Protein AF-A0A959D6H4-F1 (afdb_monomer_lite)

Radius of gyration: 16.01 Å; chains: 1; bounding box: 44×29×36 Å

Sequence (162 aa):
MENAISTNDIMFSTFLENQRVYNLAEAYWRRFFQRLFGQQDVPFQGFYNKHFGNGQKIYDANPIFDAYFPLQHKLVRIIQYFPEPNDLFLTGWVDYFPSDELDDDQKPQPTNLSRKDDPIPELVISLAMTKKALLQVKELLEQWILEDIGREEMEQALKALN

pLDDT: mean 89.73, std 11.65, range [44.09, 98.38]

Secondary structure (DSSP, 8-state):
------GGG-TTTTTTT-HHHHHHHHHHHHHHHHHHHHTTT---B--S--B-TTSPBP-S-TTSEEEEETTTTEEEEEEE-PPPTT--SEEEEEEEES-TTS-GGGPPPPSSGGGTTS-EEEEEEEE---HHHHHHHHHHHIIIIIS---HHHHHHHHHTT-

Structure (mmCIF, N/CA/C/O backbone):
data_AF-A0A959D6H4-F1
#
_entry.id   AF-A0A959D6H4-F1
#
loop_
_atom_site.group_PDB
_atom_site.id
_atom_site.type_symbol
_atom_site.label_atom_id
_atom_site.label_alt_id
_atom_site.label_comp_id
_atom_site.label_asym_id
_atom_site.label_entity_id
_atom_site.label_seq_id
_atom_site.pdbx_PDB_ins_code
_atom_site.Cartn_x
_atom_site.Cartn_y
_atom_site.Cartn_z
_atom_site.occupancy
_atom_site.B_iso_or_equiv
_atom_site.auth_seq_id
_atom_site.auth_comp_id
_atom_site.auth_asym_id
_atom_site.auth_atom_id
_atom_site.pdbx_PDB_model_num
ATOM 1 N N . MET A 1 1 ? 22.769 16.907 -2.647 1.00 44.09 1 MET A N 1
ATOM 2 C CA . MET A 1 1 ? 22.688 16.232 -3.963 1.00 44.09 1 MET A CA 1
ATOM 3 C C . MET A 1 1 ? 22.935 14.740 -3.757 1.00 44.09 1 MET A C 1
ATOM 5 O O . MET A 1 1 ? 23.996 14.251 -4.110 1.00 44.09 1 MET A O 1
ATOM 9 N N . GLU A 1 2 ? 22.002 14.023 -3.125 1.00 47.31 2 GLU A N 1
ATOM 10 C CA . GLU A 1 2 ? 22.211 12.618 -2.713 1.00 47.31 2 GLU A CA 1
ATOM 11 C C . GLU A 1 2 ? 20.961 11.753 -2.981 1.00 47.31 2 GLU A C 1
ATOM 13 O O . GLU A 1 2 ? 20.651 10.821 -2.250 1.00 47.31 2 GLU A O 1
ATOM 18 N N . ASN A 1 3 ? 20.209 12.102 -4.032 1.00 47.72 3 ASN A N 1
ATOM 19 C CA . ASN A 1 3 ? 18.948 11.447 -4.405 1.00 47.72 3 ASN A CA 1
ATOM 20 C C . ASN A 1 3 ? 18.918 10.984 -5.874 1.00 47.72 3 ASN A C 1
ATOM 22 O O . ASN A 1 3 ? 17.854 10.676 -6.394 1.00 47.72 3 ASN A O 1
ATOM 26 N N . ALA A 1 4 ? 20.059 10.931 -6.570 1.00 54.44 4 ALA A N 1
ATOM 27 C CA . ALA A 1 4 ? 20.074 10.407 -7.934 1.00 54.44 4 ALA A CA 1
ATOM 28 C C . ALA A 1 4 ? 19.899 8.881 -7.909 1.00 54.44 4 ALA A C 1
ATOM 30 O O . ALA A 1 4 ? 20.682 8.163 -7.284 1.00 54.44 4 ALA A O 1
ATOM 31 N N . ILE A 1 5 ? 18.865 8.393 -8.591 1.00 57.97 5 ILE A N 1
ATOM 32 C CA . ILE A 1 5 ? 18.571 6.967 -8.712 1.00 57.97 5 ILE A CA 1
ATOM 33 C C . ILE A 1 5 ? 19.620 6.308 -9.605 1.00 57.97 5 ILE A C 1
ATOM 35 O O . ILE A 1 5 ? 19.670 6.546 -10.810 1.00 57.97 5 ILE A O 1
ATOM 39 N N . SER A 1 6 ? 20.440 5.436 -9.021 1.00 65.62 6 SER A N 1
ATOM 40 C CA . SER A 1 6 ? 21.151 4.426 -9.798 1.00 65.62 6 SER A CA 1
ATOM 41 C C . SER A 1 6 ? 20.133 3.362 -10.203 1.00 65.62 6 SER A C 1
ATOM 43 O O . SER A 1 6 ? 19.584 2.661 -9.352 1.00 65.62 6 SER A O 1
ATOM 45 N 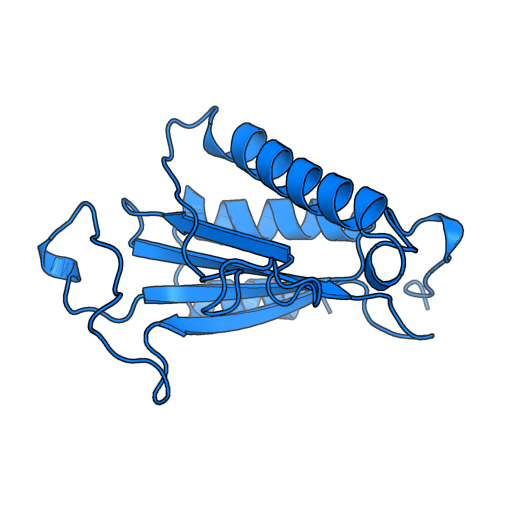N . THR A 1 7 ? 19.865 3.225 -11.501 1.00 65.12 7 THR A N 1
ATOM 46 C CA . THR A 1 7 ? 18.919 2.227 -12.031 1.00 65.12 7 THR A CA 1
ATOM 47 C C . THR A 1 7 ? 19.284 0.791 -11.642 1.00 65.12 7 THR A C 1
ATOM 49 O O . THR A 1 7 ? 18.405 -0.066 -11.584 1.00 65.12 7 THR A O 1
ATOM 52 N N . ASN A 1 8 ? 20.549 0.534 -11.290 1.00 68.88 8 ASN A N 1
ATOM 53 C CA . ASN A 1 8 ? 21.022 -0.764 -10.804 1.00 68.88 8 ASN A CA 1
ATOM 54 C C . ASN A 1 8 ? 20.492 -1.141 -9.408 1.00 68.88 8 ASN A C 1
ATOM 56 O O . ASN A 1 8 ? 20.515 -2.319 -9.058 1.00 68.88 8 ASN A O 1
ATOM 60 N N . ASP A 1 9 ? 20.004 -0.177 -8.621 1.00 80.69 9 ASP A N 1
ATOM 61 C CA . ASP A 1 9 ? 19.466 -0.425 -7.276 1.00 80.69 9 ASP A CA 1
ATOM 62 C C . ASP A 1 9 ? 17.943 -0.650 -7.267 1.00 80.69 9 ASP A C 1
ATOM 64 O O . ASP A 1 9 ? 17.366 -0.986 -6.224 1.00 80.69 9 ASP A O 1
ATOM 68 N N . ILE A 1 10 ? 17.289 -0.486 -8.424 1.00 87.19 10 ILE A N 1
ATOM 69 C CA . ILE A 1 10 ? 15.848 -0.687 -8.590 1.00 87.19 10 ILE A CA 1
ATOM 70 C C . ILE A 1 10 ? 15.556 -2.184 -8.684 1.00 87.19 10 ILE A C 1
ATOM 72 O O . ILE A 1 10 ? 15.937 -2.877 -9.630 1.00 87.19 10 ILE A O 1
ATOM 76 N N . MET A 1 11 ? 14.820 -2.688 -7.703 1.00 91.88 11 MET A N 1
ATOM 77 C CA . MET A 1 11 ? 14.307 -4.048 -7.710 1.00 91.88 11 MET A CA 1
ATOM 78 C C . MET A 1 11 ? 13.113 -4.153 -8.658 1.00 91.88 11 MET A C 1
ATOM 80 O O . MET A 1 11 ? 12.252 -3.279 -8.696 1.00 91.88 11 MET A O 1
ATOM 84 N N . PHE A 1 12 ? 13.047 -5.263 -9.397 1.00 92.56 12 PHE A N 1
ATOM 85 C CA . PHE A 1 12 ? 11.962 -5.558 -10.341 1.00 92.56 12 PHE A CA 1
ATOM 86 C C . PHE A 1 12 ? 11.794 -4.511 -11.454 1.00 92.56 12 PHE A C 1
ATOM 88 O O . PHE A 1 12 ? 10.676 -4.271 -11.880 1.00 92.56 12 PHE A O 1
ATOM 95 N N . SER A 1 13 ? 12.879 -3.918 -11.959 1.00 90.19 13 SER A N 1
ATOM 96 C CA . SER A 1 13 ? 12.856 -2.797 -12.918 1.00 90.19 13 SER A CA 1
ATOM 97 C C . SER A 1 13 ? 11.990 -2.988 -14.176 1.00 90.19 13 SER A C 1
ATOM 99 O O . SER A 1 13 ? 11.520 -2.004 -14.727 1.00 90.19 13 SER A O 1
ATOM 101 N N . THR A 1 14 ? 11.718 -4.224 -14.605 1.00 91.00 14 TH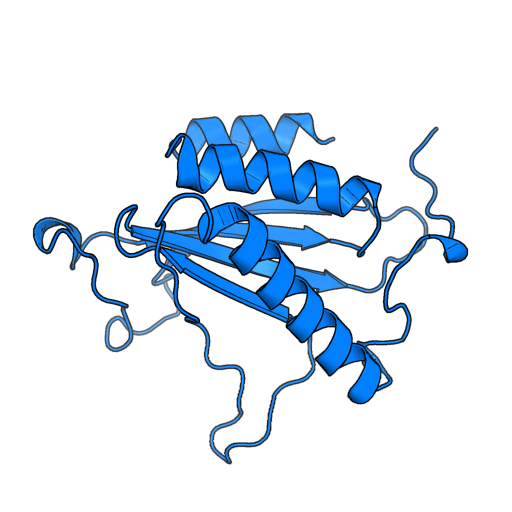R A N 1
ATOM 102 C CA . THR A 1 14 ? 10.900 -4.542 -15.795 1.00 91.00 14 THR A CA 1
ATOM 103 C C . THR A 1 14 ? 9.486 -5.035 -15.462 1.00 91.00 14 THR A C 1
ATOM 105 O O . THR A 1 14 ? 8.839 -5.698 -16.273 1.00 91.00 14 THR A O 1
ATOM 108 N N . PHE A 1 15 ? 8.982 -4.764 -14.254 1.00 93.88 15 PHE A N 1
ATOM 109 C CA . PHE A 1 15 ? 7.694 -5.288 -13.785 1.00 93.88 15 PHE A CA 1
ATOM 110 C C . PHE A 1 15 ? 6.489 -4.879 -14.647 1.00 93.88 15 PHE A C 1
ATOM 112 O O . PHE A 1 15 ? 5.579 -5.689 -14.794 1.00 93.88 15 PHE A O 1
ATOM 119 N N . LEU A 1 16 ? 6.488 -3.687 -15.255 1.00 93.31 16 LEU A N 1
ATOM 120 C CA . LEU A 1 16 ? 5.403 -3.240 -16.147 1.00 93.31 16 LEU A CA 1
ATOM 121 C C . LEU A 1 16 ? 5.443 -3.913 -17.528 1.00 93.31 16 LEU A C 1
ATOM 123 O O . LEU A 1 16 ? 4.421 -4.049 -18.192 1.00 93.31 16 LEU A O 1
ATOM 127 N N . GLU A 1 17 ? 6.615 -4.379 -17.952 1.00 93.62 17 GLU A N 1
ATOM 128 C CA . GLU A 1 17 ? 6.828 -5.000 -19.265 1.00 93.62 17 GLU A CA 1
ATOM 129 C C . GLU A 1 17 ? 6.724 -6.530 -19.198 1.00 93.62 17 GLU A C 1
ATOM 131 O O . GLU A 1 17 ? 6.448 -7.203 -20.192 1.00 93.62 17 GLU A O 1
ATOM 136 N N . ASN A 1 18 ? 6.959 -7.106 -18.015 1.00 95.19 18 ASN A N 1
ATOM 137 C CA . ASN A 1 18 ? 7.050 -8.542 -17.813 1.00 95.19 18 ASN A CA 1
ATOM 138 C C . ASN A 1 18 ? 6.167 -9.003 -16.649 1.00 95.19 18 ASN A C 1
ATOM 140 O O . ASN A 1 18 ? 6.527 -8.891 -15.476 1.00 95.19 18 ASN A O 1
ATOM 144 N N . GLN A 1 19 ? 5.053 -9.661 -16.983 1.00 95.25 19 GLN A N 1
ATOM 145 C CA . GLN A 1 19 ? 4.094 -10.194 -16.007 1.00 95.25 19 GLN A CA 1
ATOM 146 C C . GLN A 1 19 ? 4.723 -11.142 -14.974 1.00 95.25 19 GLN A C 1
ATOM 148 O O . GLN A 1 19 ? 4.250 -11.222 -13.840 1.00 95.25 19 GLN A O 1
ATOM 153 N N . ARG A 1 20 ? 5.798 -11.870 -15.320 1.00 96.38 20 ARG A N 1
ATOM 154 C CA . ARG A 1 20 ? 6.504 -12.715 -14.341 1.00 96.38 20 ARG A CA 1
ATOM 155 C C . ARG A 1 20 ? 7.189 -11.860 -13.280 1.00 96.38 20 ARG A C 1
ATOM 157 O O . ARG A 1 20 ? 7.108 -12.192 -12.103 1.00 96.38 20 ARG A O 1
ATOM 164 N N . VAL A 1 21 ? 7.823 -10.763 -13.688 1.00 96.44 21 VAL A N 1
ATOM 165 C CA . VAL A 1 21 ? 8.482 -9.811 -12.784 1.00 96.44 21 VAL A CA 1
ATOM 166 C C . VAL A 1 21 ? 7.441 -9.070 -11.942 1.00 96.44 21 VAL A C 1
ATOM 168 O O . VAL A 1 21 ? 7.622 -8.968 -10.731 1.00 96.44 21 VAL A O 1
ATOM 171 N N . TYR A 1 22 ? 6.303 -8.688 -12.529 1.00 97.25 22 TYR A N 1
ATOM 172 C CA . TYR A 1 22 ? 5.156 -8.144 -11.792 1.00 97.25 22 TYR A CA 1
ATOM 173 C C . TYR A 1 22 ? 4.681 -9.077 -10.673 1.00 97.25 22 TYR A C 1
ATOM 175 O O . TYR A 1 22 ? 4.574 -8.687 -9.513 1.00 97.25 22 TYR A O 1
ATOM 183 N N . ASN A 1 23 ? 4.440 -10.349 -11.000 1.00 96.75 23 ASN A N 1
ATOM 184 C CA . ASN A 1 23 ? 3.991 -11.336 -10.020 1.00 96.75 23 ASN A CA 1
ATOM 185 C C . ASN A 1 23 ? 5.042 -11.576 -8.919 1.00 96.75 23 ASN A C 1
ATOM 187 O O . ASN A 1 23 ? 4.682 -11.860 -7.775 1.00 96.75 23 ASN A O 1
ATOM 191 N N . LEU A 1 24 ? 6.338 -11.457 -9.235 1.00 97.50 24 LEU A N 1
ATOM 192 C CA . LEU A 1 24 ? 7.406 -11.514 -8.234 1.00 97.50 24 LEU A CA 1
ATOM 193 C C . LEU A 1 24 ? 7.393 -10.294 -7.303 1.00 97.50 24 LEU A C 1
ATOM 195 O O . LEU A 1 24 ? 7.584 -10.484 -6.100 1.00 97.50 24 LEU A O 1
ATOM 199 N N . ALA A 1 25 ? 7.133 -9.094 -7.831 1.00 97.25 25 ALA A N 1
ATOM 200 C CA . ALA A 1 25 ? 6.988 -7.870 -7.043 1.00 97.25 25 ALA A CA 1
ATOM 201 C C . ALA A 1 25 ? 5.785 -7.962 -6.087 1.00 97.25 25 ALA A C 1
ATOM 203 O O . ALA A 1 25 ? 5.939 -7.776 -4.881 1.00 97.25 25 ALA A O 1
ATOM 204 N N . GLU A 1 26 ? 4.611 -8.384 -6.566 1.00 97.44 26 GLU A N 1
ATOM 205 C CA . GLU A 1 26 ? 3.453 -8.617 -5.688 1.00 97.44 26 GLU A CA 1
ATOM 206 C C . GLU A 1 26 ? 3.733 -9.674 -4.609 1.00 97.44 26 GLU A C 1
ATOM 208 O O . GLU A 1 26 ? 3.390 -9.508 -3.436 1.00 97.44 26 GLU A O 1
ATOM 213 N N . ALA A 1 27 ? 4.370 -10.786 -4.991 1.00 97.88 27 ALA A N 1
ATOM 214 C CA . ALA A 1 27 ? 4.722 -11.836 -4.045 1.00 97.88 27 ALA A CA 1
ATOM 215 C C . ALA A 1 27 ? 5.746 -11.349 -3.012 1.00 97.88 27 ALA A C 1
ATOM 217 O O . ALA A 1 27 ? 5.744 -11.831 -1.877 1.00 97.88 27 ALA A O 1
ATOM 218 N N . TYR A 1 28 ? 6.628 -10.418 -3.389 1.00 98.38 28 TYR A N 1
ATOM 219 C CA . TYR A 1 28 ? 7.521 -9.751 -2.453 1.00 98.38 28 TYR A CA 1
ATOM 220 C C . TYR A 1 28 ? 6.721 -8.955 -1.430 1.00 98.38 28 TYR A C 1
ATOM 222 O O . TYR A 1 28 ? 6.895 -9.204 -0.240 1.00 98.38 28 TYR A O 1
ATOM 230 N N . TRP A 1 29 ? 5.826 -8.070 -1.874 1.00 98.19 29 TRP A N 1
ATOM 231 C CA . TRP A 1 29 ? 5.014 -7.239 -0.985 1.00 98.19 29 TRP A CA 1
ATOM 232 C C . TRP A 1 29 ? 4.186 -8.068 -0.011 1.00 98.19 29 TRP A C 1
ATOM 234 O O . TRP A 1 29 ? 4.242 -7.840 1.196 1.00 98.19 29 TRP A O 1
ATOM 244 N N . ARG A 1 30 ? 3.540 -9.133 -0.495 1.00 97.69 30 ARG A N 1
ATOM 245 C CA . ARG A 1 30 ? 2.822 -10.066 0.380 1.00 97.69 30 ARG A CA 1
ATOM 246 C C . ARG A 1 30 ? 3.727 -10.657 1.462 1.00 97.69 30 ARG A C 1
ATOM 248 O O . ARG A 1 30 ? 3.349 -10.671 2.627 1.00 97.69 30 ARG A O 1
ATOM 255 N N . ARG A 1 31 ? 4.929 -11.124 1.104 1.00 97.69 31 ARG A N 1
ATOM 256 C CA . ARG A 1 31 ? 5.891 -11.660 2.085 1.00 97.69 31 ARG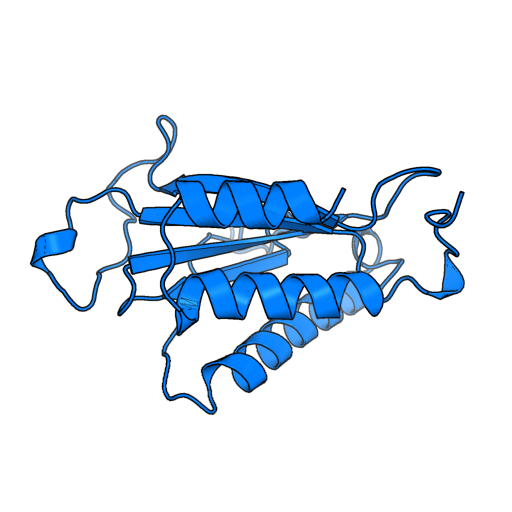 A CA 1
ATOM 257 C C . ARG A 1 31 ? 6.415 -10.584 3.033 1.00 97.69 31 ARG A C 1
ATOM 259 O O . ARG A 1 31 ? 6.681 -10.889 4.188 1.00 97.69 31 ARG A O 1
ATOM 266 N N . PHE A 1 32 ? 6.600 -9.362 2.547 1.00 97.75 32 PHE A N 1
ATOM 267 C CA . PHE A 1 32 ? 7.040 -8.227 3.350 1.00 97.75 32 PHE A CA 1
ATOM 268 C C . PHE A 1 32 ? 6.019 -7.925 4.455 1.00 97.75 32 PHE A C 1
ATOM 270 O O . PHE A 1 32 ? 6.380 -7.969 5.629 1.00 97.75 32 PHE A O 1
ATOM 277 N N . PHE A 1 33 ? 4.739 -7.771 4.101 1.00 97.88 33 PHE A N 1
ATOM 278 C CA . PHE A 1 33 ? 3.653 -7.565 5.066 1.00 97.88 33 PHE A CA 1
ATOM 279 C C . PHE A 1 33 ? 3.469 -8.765 6.001 1.00 97.88 33 PHE A C 1
ATOM 281 O O . PHE A 1 33 ? 3.351 -8.590 7.209 1.00 97.88 33 PHE A O 1
ATOM 288 N N . GLN A 1 34 ? 3.522 -9.996 5.479 1.00 96.50 34 GLN A N 1
ATOM 289 C CA . GLN A 1 34 ? 3.438 -11.206 6.308 1.00 96.50 34 GLN A CA 1
ATOM 290 C C . GLN A 1 34 ? 4.543 -11.278 7.365 1.00 96.50 34 GLN A C 1
ATOM 292 O O . GLN A 1 34 ? 4.281 -11.700 8.484 1.00 96.50 34 GLN A O 1
ATOM 297 N N . ARG A 1 35 ? 5.776 -10.875 7.036 1.00 95.62 35 ARG A N 1
ATOM 298 C CA . ARG A 1 35 ? 6.867 -10.836 8.020 1.00 95.62 35 ARG A CA 1
ATOM 299 C C . ARG A 1 35 ? 6.667 -9.729 9.046 1.00 95.62 35 ARG A C 1
ATOM 301 O O . ARG A 1 35 ? 6.928 -9.969 10.216 1.00 95.62 35 ARG A O 1
ATOM 308 N N . LEU A 1 36 ? 6.234 -8.550 8.600 1.00 96.12 36 LEU A N 1
ATOM 309 C CA . LEU A 1 36 ? 6.090 -7.380 9.463 1.00 96.12 36 LEU A CA 1
ATOM 310 C C . LEU A 1 36 ? 4.950 -7.550 10.478 1.00 96.12 36 LEU A C 1
ATOM 312 O O . LEU A 1 36 ? 5.136 -7.297 11.664 1.00 96.12 36 LEU A O 1
ATOM 316 N N . PHE A 1 37 ? 3.797 -8.032 10.014 1.00 96.31 37 PHE A N 1
ATOM 317 C CA . PHE A 1 37 ? 2.564 -8.092 10.802 1.00 96.31 37 PHE A CA 1
ATOM 318 C C . PHE A 1 37 ? 2.229 -9.491 11.318 1.00 96.31 37 PHE A C 1
ATOM 320 O O . PHE A 1 37 ? 1.636 -9.628 12.385 1.00 96.31 37 PHE A O 1
ATOM 327 N N . GLY A 1 38 ? 2.653 -10.544 10.613 1.00 89.06 38 GLY A N 1
ATOM 328 C CA . GLY A 1 38 ? 2.369 -11.924 11.013 1.00 89.06 38 GLY A CA 1
ATOM 329 C C . GLY A 1 38 ? 3.087 -12.356 12.292 1.00 89.06 38 GLY A C 1
ATOM 330 O O . GLY A 1 38 ? 2.612 -13.255 12.968 1.00 89.06 38 GLY A O 1
ATOM 331 N N . GLN A 1 39 ? 4.203 -11.715 12.654 1.00 86.75 39 GLN A N 1
ATOM 332 C CA . GLN A 1 39 ? 4.874 -11.951 13.942 1.00 86.75 39 GLN A CA 1
ATOM 333 C C . GLN A 1 39 ? 4.185 -11.253 15.121 1.00 86.75 39 GLN A C 1
ATOM 335 O O . GLN A 1 39 ? 4.485 -11.567 16.267 1.00 86.75 39 GLN A O 1
ATOM 340 N N . GLN A 1 40 ? 3.299 -10.297 14.839 1.00 88.00 40 GLN A N 1
ATOM 341 C CA . GLN A 1 40 ? 2.624 -9.465 15.834 1.00 88.00 40 GLN A CA 1
ATOM 342 C C . GLN A 1 40 ? 1.130 -9.794 15.942 1.00 88.00 40 GLN A C 1
ATOM 344 O O . GLN A 1 40 ? 0.380 -9.029 16.538 1.00 88.00 40 GLN A O 1
ATOM 349 N N . ASP A 1 41 ? 0.694 -10.906 15.335 1.00 90.81 41 ASP A N 1
ATOM 350 C CA . ASP A 1 41 ? -0.707 -11.337 15.271 1.00 90.81 41 ASP A CA 1
ATOM 351 C C . ASP A 1 41 ? -1.670 -10.235 14.785 1.00 90.81 41 ASP A C 1
ATOM 353 O O . ASP A 1 41 ? -2.829 -10.174 15.193 1.00 90.81 41 ASP A O 1
ATOM 357 N N . VAL A 1 42 ? -1.201 -9.365 13.882 1.00 93.88 42 VAL A N 1
ATOM 358 C CA . VAL A 1 42 ? -2.019 -8.310 13.271 1.00 93.88 42 VAL A CA 1
ATOM 359 C C . VAL A 1 42 ? -2.591 -8.829 11.943 1.00 93.88 42 VAL A C 1
ATOM 361 O O . VAL A 1 42 ? -1.860 -8.896 10.947 1.00 93.88 42 VAL A O 1
ATOM 364 N N . PRO A 1 43 ? -3.879 -9.229 11.887 1.00 94.88 43 PRO A N 1
ATOM 365 C CA . PRO A 1 43 ? -4.485 -9.738 10.667 1.00 94.88 43 PRO A CA 1
ATOM 366 C C . PRO A 1 43 ? -4.700 -8.608 9.657 1.00 94.88 43 PRO A C 1
ATOM 368 O O . PRO A 1 43 ? -5.110 -7.502 10.008 1.00 94.88 43 PRO A O 1
ATOM 371 N N . PHE A 1 44 ? -4.489 -8.923 8.384 1.00 96.88 44 PHE A N 1
ATOM 372 C CA . PHE A 1 44 ? -4.807 -8.041 7.269 1.00 96.88 44 PHE A CA 1
ATOM 373 C C . PHE A 1 44 ? -5.350 -8.848 6.091 1.00 96.88 44 PHE A C 1
ATOM 375 O O . PHE A 1 44 ? -5.082 -10.046 5.961 1.00 96.88 44 PHE A O 1
ATOM 382 N N . GLN A 1 45 ? -6.102 -8.187 5.218 1.00 94.88 45 GLN A N 1
ATOM 383 C CA . GLN A 1 45 ? -6.668 -8.789 4.013 1.00 94.88 45 GLN A CA 1
ATOM 384 C C . GLN A 1 45 ? -6.540 -7.848 2.817 1.00 94.88 45 GLN A C 1
ATOM 386 O O . GLN A 1 45 ? -6.448 -6.635 2.991 1.00 94.88 45 GLN A O 1
ATOM 391 N N . GLY A 1 46 ? -6.535 -8.414 1.609 1.00 93.62 46 GLY A N 1
ATOM 392 C CA . GLY A 1 46 ? -6.579 -7.609 0.389 1.00 93.62 46 GLY A CA 1
ATOM 393 C C . GLY A 1 46 ? -7.917 -6.883 0.261 1.00 93.62 46 GLY A C 1
ATOM 394 O O . GLY A 1 46 ? -8.935 -7.387 0.746 1.00 93.62 46 GLY A O 1
ATOM 395 N N . PHE A 1 47 ? -7.901 -5.715 -0.374 1.00 91.38 47 PHE A N 1
ATOM 396 C CA . PHE A 1 47 ? -9.059 -4.832 -0.446 1.00 91.38 47 PHE A CA 1
ATOM 397 C C . PHE A 1 47 ? -9.462 -4.450 -1.874 1.00 91.38 47 PHE A C 1
ATOM 399 O O . PHE A 1 47 ? -10.604 -4.701 -2.255 1.00 91.38 47 PHE A O 1
ATOM 406 N N . TYR A 1 48 ? -8.559 -3.895 -2.689 1.00 89.94 48 TYR A N 1
ATOM 407 C CA . TYR A 1 48 ? -8.935 -3.429 -4.020 1.00 89.94 48 TYR A CA 1
ATOM 408 C C . TYR A 1 48 ? -9.113 -4.587 -5.001 1.00 89.94 48 TYR A C 1
ATOM 410 O O . TYR A 1 48 ? -8.377 -5.583 -5.001 1.00 89.94 48 TYR A O 1
ATOM 418 N N . ASN A 1 49 ? -10.076 -4.434 -5.911 1.00 87.62 49 ASN A N 1
ATOM 419 C CA . ASN A 1 49 ? -10.221 -5.363 -7.018 1.00 87.62 49 ASN A CA 1
ATOM 420 C C . ASN A 1 49 ? -9.098 -5.147 -8.043 1.00 87.62 49 ASN A C 1
ATOM 422 O O . ASN A 1 49 ? -9.058 -4.145 -8.750 1.00 87.62 49 ASN A O 1
ATOM 426 N N . LYS A 1 50 ? -8.215 -6.139 -8.163 1.00 88.12 50 LYS A N 1
ATOM 427 C CA . LYS A 1 50 ? -7.100 -6.145 -9.124 1.00 88.12 50 LYS A CA 1
ATOM 428 C C . LYS A 1 50 ? -7.398 -6.939 -10.399 1.00 88.12 50 LYS A C 1
ATOM 430 O O . LYS A 1 50 ? -6.476 -7.400 -11.074 1.00 88.12 50 LYS A O 1
ATOM 435 N N . HIS A 1 51 ? -8.676 -7.144 -10.712 1.00 91.81 51 HIS A N 1
ATOM 436 C CA . HIS A 1 51 ? -9.132 -7.851 -11.905 1.00 91.81 51 HIS A CA 1
ATOM 437 C C . HIS A 1 51 ? -10.226 -7.057 -12.622 1.00 91.81 51 HIS A C 1
ATOM 439 O O . HIS A 1 51 ? -11.114 -6.475 -12.003 1.00 91.81 51 HIS A O 1
ATOM 445 N N . PHE A 1 52 ? -10.200 -7.083 -13.950 1.00 89.25 52 PHE A N 1
ATOM 446 C CA . PHE A 1 52 ? -11.312 -6.626 -14.772 1.00 89.25 52 PHE A CA 1
ATOM 447 C C . PHE A 1 52 ? -12.557 -7.492 -14.524 1.00 89.25 52 PHE A C 1
ATOM 449 O O . PHE A 1 52 ? -12.458 -8.626 -14.053 1.00 89.25 52 PHE A O 1
ATOM 456 N N . GLY A 1 53 ? -13.738 -7.008 -14.921 1.00 88.50 53 GLY A N 1
ATOM 457 C CA . GLY A 1 53 ? -14.995 -7.763 -14.783 1.00 88.50 53 GLY A CA 1
ATOM 458 C C . GLY A 1 53 ? -15.013 -9.119 -15.511 1.00 88.50 53 GLY A C 1
ATOM 459 O O . GLY A 1 53 ? -15.828 -9.977 -15.194 1.00 88.50 53 GLY A O 1
ATOM 460 N N . ASN A 1 54 ? -14.091 -9.345 -16.454 1.00 89.88 54 ASN A N 1
ATOM 461 C CA . ASN A 1 54 ? -13.888 -10.633 -17.126 1.00 89.88 54 ASN A CA 1
ATOM 462 C C . ASN A 1 54 ? -12.932 -11.589 -16.370 1.00 89.88 54 ASN A C 1
ATOM 464 O O . ASN A 1 54 ? -12.588 -12.645 -16.895 1.00 89.88 54 ASN A O 1
ATOM 468 N N . GLY A 1 55 ? -12.466 -11.215 -15.174 1.00 91.31 55 GLY A N 1
ATOM 469 C CA . GLY A 1 55 ? -11.533 -11.988 -14.351 1.00 91.31 55 GLY A CA 1
ATOM 470 C C . GLY A 1 55 ? -10.060 -11.869 -14.756 1.00 91.31 55 GLY A C 1
ATOM 471 O O . GLY A 1 55 ? -9.200 -12.451 -14.097 1.00 91.31 55 GLY A O 1
ATOM 472 N N . GLN A 1 56 ? -9.731 -11.121 -15.813 1.00 92.50 56 GLN A N 1
ATOM 473 C CA . GLN A 1 56 ? -8.343 -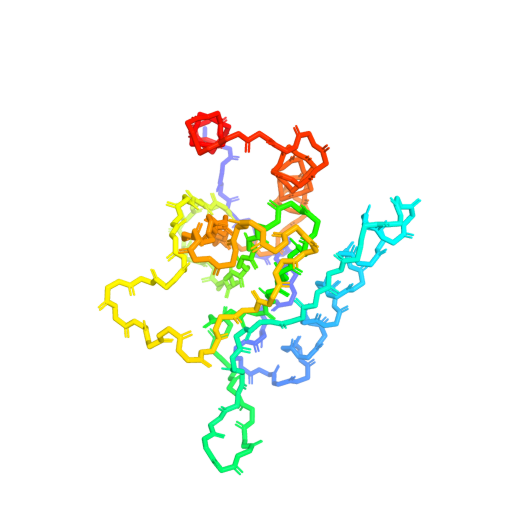10.873 -16.189 1.00 92.50 56 GLN A CA 1
ATOM 474 C C . GLN A 1 56 ? -7.686 -9.930 -15.181 1.00 92.50 56 GLN A C 1
ATOM 476 O O . GLN A 1 56 ? -8.235 -8.889 -14.834 1.00 92.50 56 GLN A O 1
ATOM 481 N N . LYS A 1 57 ? -6.480 -10.280 -14.736 1.00 91.69 57 LYS A N 1
ATOM 482 C CA . LYS A 1 57 ? -5.704 -9.465 -13.805 1.00 91.69 57 LYS A CA 1
ATOM 483 C C . LYS A 1 57 ? -5.229 -8.155 -14.441 1.00 91.69 57 LYS A C 1
ATOM 485 O O . LYS A 1 57 ? -4.813 -8.138 -15.601 1.00 91.69 57 LYS A O 1
ATOM 490 N N . ILE A 1 58 ? -5.262 -7.089 -13.648 1.00 93.44 58 ILE A N 1
ATOM 491 C CA . ILE A 1 58 ? -4.757 -5.757 -13.982 1.00 93.44 58 ILE A CA 1
ATOM 492 C C . ILE A 1 58 ? -3.264 -5.691 -13.616 1.00 93.44 58 ILE A C 1
ATOM 494 O O . ILE A 1 58 ? -2.851 -6.164 -12.555 1.00 93.44 58 ILE A O 1
ATOM 498 N N . TYR A 1 59 ? -2.449 -5.147 -14.522 1.00 92.88 59 TYR A N 1
ATOM 499 C CA . TYR A 1 59 ? -0.984 -5.083 -14.414 1.00 92.88 59 TYR A CA 1
ATOM 500 C C . TYR A 1 59 ? -0.466 -3.635 -14.500 1.00 92.88 59 TYR A C 1
ATOM 502 O O . TYR A 1 59 ? 0.496 -3.361 -15.210 1.00 92.88 59 TYR A O 1
ATOM 510 N N . ASP A 1 60 ? -1.120 -2.702 -13.808 1.00 93.62 60 ASP A N 1
ATOM 511 C CA . ASP A 1 60 ? -0.783 -1.267 -13.800 1.00 93.62 60 ASP A CA 1
ATOM 512 C C . ASP A 1 60 ? -0.036 -0.813 -12.534 1.00 93.62 60 ASP A C 1
ATOM 514 O O . ASP A 1 60 ? 0.386 0.337 -12.445 1.00 93.62 60 ASP A O 1
ATOM 518 N N . ALA A 1 61 ? 0.137 -1.720 -11.565 1.00 94.25 61 ALA A N 1
ATOM 519 C CA . ALA A 1 61 ? 0.755 -1.474 -10.266 1.00 94.25 61 ALA A CA 1
ATOM 520 C C . ALA A 1 61 ? 0.100 -0.366 -9.436 1.00 94.25 61 ALA A C 1
ATOM 522 O O . ALA A 1 61 ? 0.736 0.192 -8.533 1.00 94.25 61 ALA A O 1
ATOM 523 N N . ASN A 1 62 ? -1.187 -0.112 -9.678 1.00 94.38 62 ASN A N 1
ATOM 524 C CA . ASN A 1 62 ? -1.971 0.861 -8.944 1.00 94.38 62 ASN A CA 1
ATOM 525 C C . ASN A 1 62 ? -3.303 0.272 -8.424 1.00 94.38 62 ASN A C 1
ATOM 527 O O . ASN A 1 62 ? -4.366 0.602 -8.947 1.00 94.38 62 ASN A O 1
ATOM 531 N N . PRO A 1 63 ? -3.279 -0.530 -7.342 1.00 95.69 63 PRO A N 1
ATOM 532 C CA . PRO A 1 63 ? -2.106 -0.855 -6.527 1.00 95.69 63 PRO A CA 1
ATOM 533 C C . PRO A 1 63 ? -1.352 -2.117 -6.961 1.00 95.69 63 PRO A C 1
ATOM 535 O O . PRO A 1 63 ? -1.937 -3.106 -7.406 1.00 95.69 63 PRO A O 1
ATOM 538 N N . ILE A 1 64 ? -0.037 -2.141 -6.708 1.00 97.06 64 ILE A N 1
ATOM 539 C CA . ILE A 1 64 ? 0.739 -3.392 -6.734 1.00 97.06 64 ILE A CA 1
ATOM 540 C C . ILE A 1 64 ? 0.367 -4.261 -5.522 1.00 97.06 64 ILE A C 1
ATOM 542 O O . ILE A 1 64 ? 0.302 -5.490 -5.603 1.00 97.06 64 ILE A O 1
ATOM 546 N N . PHE A 1 65 ? 0.074 -3.628 -4.386 1.00 97.81 65 PHE A N 1
ATOM 547 C CA . PHE A 1 65 ? -0.311 -4.298 -3.152 1.00 97.81 65 PHE A CA 1
ATOM 548 C C . PHE A 1 65 ? -1.218 -3.407 -2.306 1.00 97.81 65 PHE A C 1
ATOM 550 O O . PHE A 1 65 ? -1.030 -2.195 -2.257 1.00 97.81 65 PHE A O 1
ATOM 557 N N . ASP A 1 66 ? -2.161 -4.025 -1.608 1.00 97.19 66 ASP A N 1
ATOM 558 C CA . ASP A 1 66 ? -3.011 -3.371 -0.627 1.00 97.19 66 ASP A CA 1
ATOM 559 C C . ASP A 1 66 ? -3.194 -4.259 0.605 1.00 97.19 66 ASP A C 1
ATOM 561 O O . ASP A 1 66 ? -2.971 -5.476 0.568 1.00 97.19 66 ASP A O 1
ATOM 565 N N . ALA A 1 67 ? -3.557 -3.625 1.715 1.00 97.44 67 ALA A N 1
ATOM 566 C CA . ALA A 1 67 ? -3.900 -4.317 2.943 1.00 97.44 67 ALA A CA 1
ATOM 567 C C . ALA A 1 67 ? -4.872 -3.481 3.773 1.00 97.44 67 ALA A C 1
ATOM 569 O O . ALA A 1 67 ? -4.541 -2.379 4.209 1.00 97.44 67 ALA A O 1
ATOM 570 N N . TYR A 1 68 ? -6.051 -4.038 4.026 1.00 97.31 68 TYR A N 1
ATOM 571 C CA . TYR A 1 68 ? -6.967 -3.559 5.049 1.00 97.31 68 TYR A CA 1
ATOM 572 C C . TYR A 1 68 ? -6.692 -4.271 6.374 1.00 97.31 68 TYR A C 1
ATOM 574 O O . TYR A 1 68 ? -6.567 -5.499 6.409 1.00 97.31 68 TYR A O 1
ATOM 582 N N . PHE A 1 69 ? -6.644 -3.495 7.454 1.00 97.62 69 PHE A N 1
ATOM 583 C CA . PHE A 1 69 ? -6.379 -3.934 8.819 1.00 97.62 69 PHE A CA 1
ATOM 584 C C . PHE A 1 69 ? -7.652 -3.793 9.671 1.00 97.62 69 PHE A C 1
ATOM 586 O O . PHE A 1 69 ? -7.961 -2.686 10.121 1.00 97.62 69 PHE A O 1
ATOM 593 N N . PRO A 1 70 ? -8.414 -4.880 9.920 1.00 96.31 70 PRO A N 1
ATOM 594 C CA . PRO A 1 70 ? -9.723 -4.797 10.578 1.00 96.31 70 PRO A CA 1
ATOM 595 C C . PRO A 1 70 ? -9.687 -4.312 12.031 1.00 96.31 70 PRO A C 1
ATOM 597 O O . PRO A 1 70 ? -10.671 -3.741 12.502 1.00 96.31 70 PRO A O 1
ATOM 600 N N . LEU A 1 71 ? -8.579 -4.543 12.747 1.00 95.81 71 LEU A N 1
ATOM 601 C CA . LEU A 1 71 ? -8.417 -4.110 14.140 1.00 95.81 71 LEU A CA 1
ATOM 602 C C . LEU A 1 71 ? -8.278 -2.587 14.234 1.00 95.81 71 LEU A C 1
ATOM 604 O O . LEU A 1 71 ? -8.994 -1.951 15.004 1.00 95.81 71 LEU A O 1
ATOM 608 N N . GLN A 1 72 ? -7.397 -2.012 13.416 1.00 96.31 72 GLN A N 1
ATOM 609 C CA . GLN A 1 72 ? -7.139 -0.573 13.366 1.00 96.31 72 GLN A CA 1
ATOM 610 C C . GLN A 1 72 ? -8.178 0.183 12.526 1.00 96.31 72 GLN A C 1
ATOM 612 O O . GLN A 1 72 ? -8.313 1.399 12.660 1.00 96.31 72 GLN A O 1
ATOM 617 N N . HIS A 1 73 ? -8.921 -0.532 11.672 1.00 96.31 73 HIS A N 1
ATOM 618 C CA . HIS A 1 73 ? -9.786 0.032 10.635 1.00 96.31 73 HIS A CA 1
ATOM 619 C C . HIS A 1 73 ? -9.017 1.047 9.777 1.00 96.31 73 HIS A C 1
ATOM 621 O O . HIS A 1 73 ? -9.377 2.218 9.674 1.00 96.31 73 HIS A O 1
ATOM 627 N N . LYS A 1 74 ? -7.901 0.574 9.218 1.00 97.38 74 LYS A N 1
ATOM 628 C CA . LYS A 1 74 ? -6.961 1.339 8.394 1.00 97.38 74 LYS A CA 1
ATOM 629 C C . LYS A 1 74 ? -6.657 0.589 7.109 1.00 97.38 74 LYS A C 1
ATOM 631 O O . LYS A 1 74 ? -6.614 -0.644 7.098 1.00 97.38 74 LYS A O 1
ATOM 636 N N . LEU A 1 75 ? -6.417 1.340 6.044 1.00 96.94 75 LEU A N 1
ATOM 637 C CA . LEU A 1 75 ? -6.016 0.817 4.747 1.00 96.94 75 LEU A CA 1
ATOM 638 C C . LEU A 1 75 ? -4.579 1.238 4.435 1.00 96.94 75 LEU A C 1
ATOM 640 O O . LEU A 1 75 ? -4.098 2.284 4.879 1.00 96.94 75 LEU A O 1
ATOM 644 N N . VAL A 1 76 ? -3.889 0.391 3.685 1.00 98.19 76 VAL A N 1
ATOM 645 C CA . VAL A 1 76 ? -2.599 0.693 3.078 1.00 98.19 76 VAL A CA 1
ATOM 646 C C . VAL A 1 76 ? -2.677 0.366 1.598 1.00 98.19 76 VAL A C 1
ATOM 648 O O . VAL A 1 76 ? -3.092 -0.737 1.232 1.00 98.19 76 VAL A O 1
ATOM 651 N N . ARG A 1 77 ? -2.200 1.290 0.766 1.00 97.56 77 ARG A N 1
ATOM 652 C CA . ARG A 1 77 ? -2.074 1.130 -0.681 1.00 97.56 77 ARG A CA 1
ATOM 653 C C . ARG A 1 77 ? -0.637 1.374 -1.102 1.00 97.56 77 ARG A C 1
ATOM 655 O O . ARG A 1 77 ? -0.079 2.437 -0.849 1.00 97.56 77 ARG A O 1
ATOM 662 N N . ILE A 1 78 ? -0.045 0.392 -1.770 1.00 98.31 78 ILE A N 1
ATOM 663 C CA . ILE A 1 78 ? 1.282 0.505 -2.367 1.00 98.31 78 ILE A CA 1
ATOM 664 C C . ILE A 1 78 ? 1.118 0.671 -3.874 1.00 98.31 78 ILE A C 1
ATOM 666 O O . ILE A 1 78 ? 0.584 -0.208 -4.559 1.00 98.31 78 ILE A O 1
ATOM 670 N N . ILE A 1 79 ? 1.616 1.791 -4.383 1.00 97.31 79 ILE A N 1
ATOM 671 C CA . ILE A 1 79 ? 1.767 2.080 -5.805 1.00 97.31 79 ILE A CA 1
ATOM 672 C C . ILE A 1 79 ? 3.250 1.944 -6.127 1.00 97.31 79 ILE A C 1
ATOM 674 O O . ILE A 1 79 ? 4.099 2.548 -5.471 1.00 97.31 79 ILE A O 1
ATOM 678 N N . GLN A 1 80 ? 3.577 1.126 -7.121 1.00 95.81 80 GLN A N 1
ATOM 679 C CA . GLN A 1 80 ? 4.959 0.952 -7.553 1.00 95.81 80 GLN A CA 1
ATOM 680 C C . GLN A 1 80 ? 5.115 1.503 -8.962 1.00 95.81 80 GLN A C 1
ATOM 682 O O . GLN A 1 80 ? 4.409 1.074 -9.870 1.00 95.81 80 GLN A O 1
ATOM 687 N N . TYR A 1 81 ? 6.061 2.419 -9.149 1.00 92.62 81 TYR A N 1
ATOM 688 C CA . TYR A 1 81 ? 6.373 2.998 -10.453 1.00 92.62 81 TYR A CA 1
ATOM 689 C C . TYR A 1 81 ? 7.824 2.721 -10.843 1.00 92.62 81 TYR A C 1
ATOM 691 O O . TYR A 1 81 ? 8.677 2.399 -10.010 1.00 92.62 81 TYR A O 1
ATOM 699 N N . PHE A 1 82 ? 8.093 2.814 -12.143 1.00 88.56 82 PHE A N 1
ATOM 700 C CA . PHE A 1 82 ? 9.457 2.937 -12.632 1.00 88.56 82 PHE A CA 1
ATOM 701 C C . PHE A 1 82 ? 9.826 4.424 -12.599 1.00 88.56 82 PHE A C 1
ATOM 703 O O . PHE A 1 82 ? 9.096 5.213 -13.196 1.00 88.56 82 PHE A O 1
ATOM 710 N N . PRO A 1 83 ? 10.880 4.827 -11.875 1.00 82.81 83 PRO A N 1
ATOM 711 C CA . PRO A 1 83 ? 11.185 6.237 -11.705 1.00 82.81 83 PRO A CA 1
ATOM 712 C C . PRO A 1 83 ? 11.798 6.856 -12.958 1.00 82.81 83 PRO A C 1
ATOM 714 O O . PRO A 1 83 ? 12.656 6.255 -13.610 1.00 82.81 83 PRO A O 1
ATOM 717 N N . GLU A 1 84 ? 11.427 8.103 -13.216 1.00 80.62 84 GLU A N 1
ATOM 718 C CA . GLU A 1 84 ? 12.096 8.982 -14.165 1.00 80.62 84 GLU A CA 1
ATOM 719 C C . GLU A 1 84 ? 13.351 9.622 -13.535 1.00 80.62 84 GLU A C 1
ATOM 721 O O . GLU A 1 84 ? 13.525 9.646 -12.307 1.00 80.62 84 GLU A O 1
ATOM 726 N N . PRO A 1 85 ? 14.279 10.160 -14.349 1.00 71.31 85 PRO A N 1
ATOM 727 C CA . PRO A 1 85 ? 15.420 10.900 -13.829 1.00 71.31 85 PRO A CA 1
ATOM 728 C C . PRO A 1 85 ? 14.984 12.056 -12.913 1.00 71.31 85 PRO A C 1
ATOM 730 O O . PRO A 1 85 ? 14.261 12.954 -13.340 1.00 71.31 85 PRO A O 1
ATOM 733 N N . ASN A 1 86 ? 15.531 12.083 -11.691 1.00 71.94 86 ASN A N 1
ATOM 734 C CA . ASN A 1 86 ? 15.247 13.044 -10.608 1.00 71.94 86 ASN A CA 1
ATOM 735 C C . ASN A 1 86 ? 13.950 12.819 -9.817 1.00 71.94 86 ASN A C 1
ATOM 737 O O . ASN A 1 86 ? 13.658 13.629 -8.934 1.00 71.94 86 ASN A O 1
ATOM 741 N N . ASP A 1 87 ? 13.218 11.734 -10.066 1.00 77.88 87 ASP A N 1
ATOM 742 C CA . ASP A 1 87 ? 12.113 11.362 -9.188 1.00 77.88 87 ASP A CA 1
ATOM 743 C C . ASP A 1 87 ? 12.614 11.081 -7.768 1.00 77.88 87 ASP A C 1
ATOM 745 O O . ASP A 1 87 ? 13.708 10.549 -7.543 1.00 77.88 87 ASP A O 1
ATOM 749 N N . LEU A 1 88 ? 11.773 11.410 -6.789 1.00 78.44 88 LEU A N 1
ATOM 750 C CA . LEU A 1 88 ? 11.938 10.900 -5.433 1.00 78.44 88 LEU A CA 1
ATOM 751 C C . LEU A 1 88 ? 11.814 9.373 -5.469 1.00 78.44 88 LEU A C 1
ATOM 753 O O . LEU A 1 88 ? 11.122 8.821 -6.315 1.00 78.44 88 LEU A O 1
ATOM 757 N N . PHE A 1 89 ? 12.470 8.665 -4.552 1.00 82.31 89 PHE A N 1
ATOM 758 C CA . PHE A 1 89 ? 12.320 7.206 -4.474 1.00 82.31 89 PHE A CA 1
ATOM 759 C C . PHE A 1 89 ? 10.991 6.782 -3.847 1.00 82.31 89 PHE A C 1
ATOM 761 O O . PHE A 1 89 ? 10.581 5.632 -4.001 1.00 82.31 89 PHE A O 1
ATOM 768 N N . LEU A 1 90 ? 10.373 7.678 -3.081 1.00 92.19 90 LEU A N 1
ATOM 769 C CA . LEU A 1 90 ? 9.179 7.420 -2.301 1.00 92.19 90 LEU A CA 1
ATOM 770 C C . LEU A 1 90 ? 8.458 8.740 -2.042 1.00 92.19 90 LEU A C 1
ATOM 772 O O . LEU A 1 90 ? 9.076 9.725 -1.646 1.00 92.19 90 LEU A O 1
ATOM 776 N N . THR A 1 91 ? 7.148 8.729 -2.232 1.00 94.00 91 THR A N 1
ATOM 777 C CA . THR A 1 91 ? 6.210 9.750 -1.770 1.00 94.00 91 THR A CA 1
ATOM 778 C C . THR A 1 91 ? 5.013 9.057 -1.126 1.00 94.00 91 THR A C 1
ATOM 780 O O . THR A 1 91 ? 4.798 7.854 -1.295 1.00 94.00 91 THR A O 1
ATOM 783 N N . GLY A 1 92 ? 4.222 9.796 -0.360 1.00 95.69 92 GLY A N 1
ATOM 784 C CA . GLY A 1 92 ? 2.996 9.258 0.208 1.00 95.69 92 GLY A CA 1
ATOM 785 C C . GLY A 1 92 ? 2.076 10.352 0.714 1.00 95.69 92 GLY A C 1
ATOM 786 O O . GLY A 1 92 ? 2.488 11.502 0.875 1.00 95.69 92 GLY A O 1
ATOM 787 N N . TRP A 1 93 ? 0.823 9.981 0.930 1.00 96.56 93 TRP A N 1
ATOM 788 C CA . TRP A 1 93 ? -0.225 10.841 1.466 1.00 96.56 93 TRP A CA 1
ATOM 789 C C . TRP A 1 93 ? -1.251 9.995 2.219 1.00 96.56 93 TRP A C 1
ATOM 791 O O . TRP A 1 93 ? -1.270 8.767 2.102 1.00 96.56 93 TRP A O 1
ATOM 801 N N . VAL A 1 94 ? -2.089 10.661 3.010 1.00 96.69 94 VAL A N 1
ATOM 802 C CA . VAL A 1 94 ? -3.228 10.032 3.682 1.00 96.69 94 VAL A CA 1
ATOM 803 C C . VAL A 1 94 ? -4.505 10.405 2.935 1.00 96.69 94 VAL A C 1
ATOM 805 O O . VAL A 1 94 ? -4.715 11.579 2.628 1.00 96.69 94 VAL A O 1
ATOM 808 N N . ASP A 1 95 ? -5.336 9.410 2.654 1.00 94.06 95 ASP A N 1
ATOM 809 C CA . ASP A 1 95 ? -6.646 9.525 2.009 1.00 94.06 95 ASP A CA 1
ATOM 810 C C . ASP A 1 95 ? -7.723 8.810 2.855 1.00 94.06 95 ASP A C 1
ATOM 812 O O . ASP A 1 95 ? -7.451 8.389 3.985 1.00 94.06 95 ASP A O 1
ATOM 816 N N . TYR A 1 96 ? -8.944 8.674 2.337 1.00 91.44 96 TYR A N 1
ATOM 817 C CA . TYR A 1 96 ? -10.034 7.932 2.969 1.00 91.44 96 TYR A CA 1
ATOM 818 C C . TYR A 1 96 ? -10.788 7.036 1.977 1.00 91.44 96 TYR A C 1
ATOM 820 O O . TYR A 1 96 ? -10.979 7.386 0.816 1.00 91.44 96 TYR A O 1
ATOM 828 N N . PHE A 1 97 ? -11.281 5.897 2.472 1.00 88.06 97 PHE A N 1
ATOM 829 C CA . PHE A 1 97 ? -12.241 5.037 1.782 1.00 88.06 97 PHE A CA 1
ATOM 830 C C . PHE A 1 97 ? -13.601 4.998 2.522 1.00 88.06 97 PHE A C 1
ATOM 832 O O . PHE A 1 97 ? -13.619 4.799 3.739 1.00 88.06 97 PHE A O 1
ATOM 839 N N . PRO A 1 98 ? -14.747 5.062 1.821 1.00 79.69 98 PRO A N 1
ATOM 840 C CA . PRO A 1 98 ? -14.854 5.402 0.406 1.00 79.69 98 PRO A CA 1
ATOM 841 C C . PRO A 1 98 ? -14.407 6.849 0.170 1.00 79.69 98 PRO A C 1
ATOM 843 O O . PRO A 1 98 ? -14.591 7.710 1.031 1.00 79.69 98 PRO A O 1
ATOM 846 N N . SER A 1 99 ? -13.792 7.099 -0.985 1.00 70.44 99 SER A N 1
ATOM 847 C CA . SER A 1 99 ? -13.674 8.460 -1.504 1.00 70.44 99 SER A CA 1
ATOM 848 C C . SER A 1 99 ? -15.030 8.890 -2.071 1.00 70.44 99 SER A C 1
ATOM 850 O O . SER A 1 99 ? -15.914 8.052 -2.261 1.00 70.44 99 SER A O 1
ATOM 852 N N . ASP A 1 100 ? -15.188 10.171 -2.412 1.00 65.44 100 ASP A N 1
ATOM 853 C CA . ASP A 1 100 ? -16.411 10.702 -3.046 1.00 65.44 100 ASP A CA 1
ATOM 854 C C . ASP A 1 100 ? -16.826 9.944 -4.335 1.00 65.44 100 ASP A C 1
ATOM 856 O O . ASP A 1 100 ? -17.940 10.114 -4.828 1.00 65.44 100 ASP A O 1
ATOM 860 N N . GLU A 1 101 ? -15.937 9.110 -4.888 1.00 54.75 101 GLU A N 1
ATOM 861 C CA . GLU A 1 101 ? -16.100 8.364 -6.140 1.00 54.75 101 GLU A CA 1
ATOM 862 C C . GLU A 1 101 ? -16.382 6.854 -5.957 1.00 54.75 101 GLU A C 1
ATOM 864 O O . GLU A 1 101 ? -16.550 6.152 -6.956 1.00 54.75 101 GLU A O 1
ATOM 869 N N . LEU A 1 102 ? -16.413 6.323 -4.724 1.00 59.94 102 LEU A N 1
ATOM 870 C CA . LEU A 1 102 ? -16.536 4.878 -4.460 1.00 59.94 102 LEU A CA 1
ATOM 871 C C . LEU A 1 102 ? -17.834 4.529 -3.711 1.00 59.94 102 LEU A C 1
ATOM 873 O O . LEU A 1 102 ? -18.143 5.112 -2.677 1.00 59.94 102 LEU A O 1
ATOM 877 N N . ASP A 1 103 ? -18.576 3.540 -4.222 1.00 58.88 103 ASP A N 1
ATOM 878 C CA . ASP A 1 103 ? -19.814 3.044 -3.606 1.00 58.88 103 ASP A CA 1
ATOM 879 C C . ASP A 1 103 ? -19.546 2.342 -2.255 1.00 58.88 103 ASP A C 1
ATOM 881 O O . ASP A 1 103 ? -18.677 1.470 -2.142 1.00 58.88 103 ASP A O 1
ATOM 885 N N . ASP A 1 104 ? -20.351 2.684 -1.242 1.00 64.19 104 ASP A N 1
ATOM 886 C CA . ASP A 1 104 ? -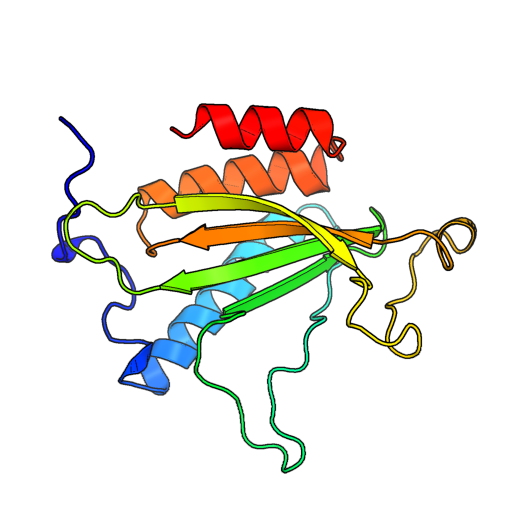20.284 2.185 0.148 1.00 64.19 104 ASP A CA 1
ATOM 887 C C . ASP A 1 104 ? -20.508 0.657 0.263 1.00 64.19 104 ASP A C 1
ATOM 889 O O . ASP A 1 104 ? -20.054 0.001 1.203 1.00 64.19 104 ASP A O 1
ATOM 893 N N . ASP A 1 105 ? -21.128 0.048 -0.753 1.00 62.50 105 ASP A N 1
ATOM 894 C CA . ASP A 1 105 ? -21.530 -1.366 -0.779 1.00 62.50 105 ASP A CA 1
ATOM 895 C C . ASP A 1 105 ? -20.356 -2.370 -0.704 1.00 62.50 105 ASP A C 1
ATOM 897 O O . ASP A 1 105 ? -20.576 -3.571 -0.524 1.00 62.50 105 ASP A O 1
ATOM 901 N N . GLN A 1 106 ? -19.102 -1.911 -0.825 1.00 68.44 106 GLN A N 1
ATOM 902 C CA . GLN A 1 106 ? -17.896 -2.756 -0.768 1.00 68.44 106 GLN A CA 1
ATOM 903 C C . GLN A 1 106 ? -17.007 -2.510 0.457 1.00 68.44 106 GLN A C 1
ATOM 905 O O . GLN A 1 106 ? -15.878 -3.007 0.516 1.00 68.44 106 GLN A O 1
ATOM 910 N N . LYS A 1 107 ? -17.490 -1.774 1.461 1.00 75.88 107 LYS A N 1
ATOM 911 C CA . LYS A 1 107 ? -16.679 -1.456 2.635 1.00 75.88 107 LYS A CA 1
ATOM 912 C C . LYS A 1 107 ? -16.328 -2.707 3.459 1.00 75.88 107 LYS A C 1
ATOM 914 O O . LYS A 1 107 ? -17.214 -3.485 3.838 1.00 75.88 107 LYS A O 1
ATOM 919 N N . PRO A 1 108 ? -15.039 -2.928 3.775 1.00 84.69 108 PRO A N 1
ATOM 920 C CA . PRO A 1 108 ? -14.623 -4.078 4.550 1.00 84.69 108 PRO A CA 1
ATOM 921 C C . PRO A 1 108 ? -15.030 -3.877 6.015 1.00 84.69 108 PRO A C 1
ATOM 923 O O . PRO A 1 108 ? -15.003 -2.770 6.553 1.00 84.69 108 PRO A O 1
ATOM 926 N N . GLN A 1 109 ? -15.404 -4.965 6.683 1.00 87.69 109 GLN A N 1
ATOM 927 C CA . GLN A 1 109 ? -15.930 -4.892 8.045 1.00 87.69 109 GLN A CA 1
ATOM 928 C C . GLN A 1 109 ? -14.798 -4.707 9.072 1.00 87.69 109 GLN A C 1
ATOM 930 O O . GLN A 1 109 ? -13.824 -5.467 9.046 1.00 87.69 109 GLN A O 1
ATOM 935 N N . PRO A 1 110 ? -14.873 -3.714 9.979 1.00 93.56 110 PRO A N 1
ATOM 936 C CA . PRO A 1 110 ? -13.959 -3.620 11.114 1.00 93.56 110 PRO A CA 1
ATOM 937 C C . PRO A 1 110 ? -14.246 -4.692 12.162 1.00 93.56 110 PRO A C 1
ATOM 939 O O . PRO A 1 110 ? -15.373 -5.161 12.306 1.00 93.56 110 PRO A O 1
ATO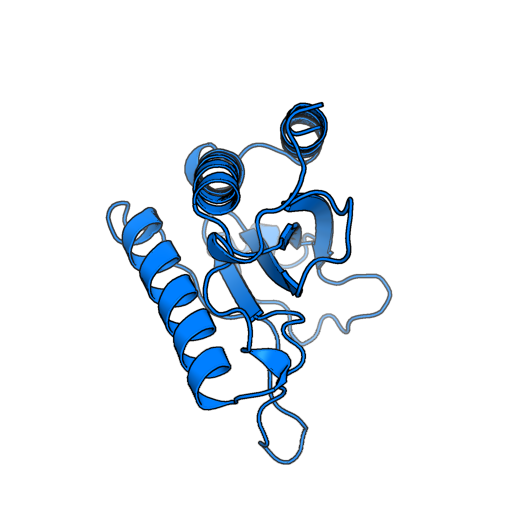M 942 N N . THR A 1 111 ? -13.238 -5.011 12.973 1.00 93.88 111 THR A N 1
ATOM 943 C CA . THR A 1 111 ? -13.433 -5.839 14.172 1.00 93.88 111 THR A CA 1
ATOM 944 C C . THR A 1 111 ? -14.318 -5.119 15.193 1.00 93.88 111 THR A C 1
ATOM 946 O O . THR A 1 111 ? -15.176 -5.739 15.820 1.00 93.88 111 THR A O 1
ATOM 949 N N . ASN A 1 112 ? -14.148 -3.800 15.346 1.00 92.75 112 ASN A N 1
ATOM 950 C CA . ASN A 1 112 ? -15.062 -2.973 16.129 1.00 92.75 112 ASN A CA 1
ATOM 951 C C . ASN A 1 112 ? -16.212 -2.459 15.249 1.00 92.75 112 ASN A C 1
ATOM 953 O O . ASN A 1 112 ? -16.061 -1.473 14.529 1.00 92.75 112 ASN A O 1
ATOM 957 N N . LEU A 1 113 ? -17.382 -3.089 15.367 1.00 91.38 113 LEU A N 1
ATOM 958 C CA . LEU A 1 113 ? -18.574 -2.756 14.581 1.00 91.38 113 LEU A CA 1
ATOM 959 C C . LEU A 1 113 ? -19.122 -1.342 14.823 1.00 91.38 113 LEU A C 1
ATOM 961 O O . LEU A 1 113 ? -19.906 -0.869 14.005 1.00 91.38 113 LEU A O 1
ATOM 965 N N . SER A 1 114 ? -18.713 -0.640 15.889 1.00 92.81 114 SER A N 1
ATOM 966 C CA . SER A 1 114 ? -19.090 0.770 16.063 1.00 92.81 114 SER A CA 1
ATOM 967 C C . SER A 1 114 ? -18.492 1.673 14.982 1.00 92.81 114 SER A C 1
ATOM 969 O O . SER A 1 114 ? -19.000 2.766 14.780 1.00 92.81 114 SER A O 1
ATOM 971 N N . ARG A 1 115 ? -17.430 1.215 14.304 1.00 88.69 115 ARG A N 1
ATOM 972 C CA . ARG A 1 115 ? -16.723 1.941 13.240 1.00 88.69 115 ARG A CA 1
ATOM 973 C C . ARG A 1 115 ? -17.190 1.557 11.838 1.00 88.69 115 ARG A C 1
ATOM 975 O O . ARG A 1 115 ? -16.602 1.992 10.860 1.00 88.69 115 ARG A O 1
ATOM 982 N N . LYS A 1 116 ? -18.220 0.710 11.706 1.00 87.81 116 LYS A N 1
ATOM 983 C CA . LYS A 1 116 ? -18.661 0.188 10.398 1.00 87.81 116 LYS A CA 1
ATOM 984 C C . LYS A 1 116 ? -19.010 1.308 9.403 1.00 87.81 116 LYS A C 1
ATOM 986 O O . LYS A 1 116 ? -18.762 1.159 8.212 1.00 87.81 116 LYS A O 1
ATOM 991 N N . ASP A 1 117 ? -19.525 2.431 9.902 1.00 87.31 117 ASP A N 1
ATOM 992 C CA . ASP A 1 117 ? -19.971 3.569 9.097 1.00 87.31 117 ASP A CA 1
ATOM 993 C C . ASP A 1 117 ? -18.879 4.660 8.995 1.00 87.31 117 ASP A C 1
ATOM 995 O O . ASP A 1 117 ? -18.976 5.542 8.149 1.00 87.31 117 ASP A O 1
ATOM 999 N N . ASP A 1 118 ? -17.779 4.558 9.756 1.00 90.00 118 ASP A N 1
ATOM 1000 C CA . ASP A 1 118 ? -16.681 5.539 9.745 1.00 90.00 118 ASP A CA 1
ATOM 1001 C C . ASP A 1 118 ? -15.856 5.429 8.457 1.00 90.00 118 ASP A C 1
ATOM 1003 O O . ASP A 1 118 ? -15.551 4.314 8.037 1.00 90.00 118 ASP A O 1
ATOM 1007 N N . PRO A 1 119 ? -15.430 6.527 7.816 1.00 90.19 119 PRO A N 1
ATOM 1008 C CA . PRO A 1 119 ? -14.494 6.425 6.703 1.00 90.19 119 PRO A CA 1
ATOM 1009 C C . PRO A 1 119 ? -13.194 5.743 7.160 1.00 90.19 119 PRO A C 1
ATOM 1011 O O . PRO A 1 119 ? -12.679 6.004 8.250 1.00 90.19 119 PRO A O 1
ATOM 1014 N N . ILE A 1 120 ? -12.653 4.874 6.311 1.00 93.44 120 ILE A N 1
ATOM 1015 C CA . ILE A 1 120 ? -11.409 4.147 6.549 1.00 93.44 120 ILE A CA 1
ATOM 1016 C C . ILE A 1 120 ? -10.254 5.047 6.126 1.00 93.44 120 ILE A C 1
ATOM 1018 O O . ILE A 1 120 ? -10.092 5.270 4.928 1.00 93.44 120 ILE A O 1
ATOM 1022 N N . PRO A 1 121 ? -9.421 5.547 7.046 1.00 95.69 121 PRO A N 1
ATOM 1023 C CA . PRO A 1 121 ? -8.213 6.249 6.651 1.00 95.69 121 PRO A CA 1
ATOM 1024 C C . PRO A 1 121 ? -7.259 5.309 5.899 1.00 95.69 121 PRO A C 1
ATOM 1026 O O . PRO A 1 121 ? -7.002 4.174 6.320 1.00 95.69 121 PRO A O 1
ATOM 1029 N N . GLU A 1 122 ? -6.709 5.800 4.795 1.00 96.38 122 GLU A N 1
ATOM 1030 C CA . GLU A 1 122 ? -5.804 5.083 3.905 1.00 96.38 122 GLU A CA 1
ATOM 1031 C C . GLU A 1 122 ? -4.432 5.756 3.876 1.00 96.38 122 GLU A C 1
ATOM 1033 O O . GLU A 1 122 ? -4.320 6.937 3.572 1.00 96.38 122 GLU A O 1
ATOM 1038 N N . LEU A 1 123 ? -3.371 4.990 4.132 1.00 98.31 123 LEU A N 1
ATOM 1039 C CA . LEU A 1 123 ? -2.008 5.411 3.822 1.00 98.31 123 LEU A CA 1
ATOM 1040 C C . LEU A 1 123 ? -1.654 4.961 2.403 1.00 98.31 123 LEU A C 1
ATOM 1042 O O . LEU A 1 123 ? -1.502 3.761 2.146 1.00 98.31 123 LEU A O 1
ATOM 1046 N N . VAL A 1 124 ? -1.478 5.921 1.497 1.00 97.69 124 VAL A N 1
ATOM 1047 C CA . VAL A 1 124 ? -1.014 5.661 0.133 1.00 97.69 124 VAL A CA 1
ATOM 1048 C C . VAL A 1 124 ? 0.479 5.938 0.047 1.00 97.69 124 VAL A C 1
ATOM 1050 O O . VAL A 1 124 ? 0.939 7.035 0.358 1.00 97.69 124 VAL A O 1
ATOM 1053 N N . ILE A 1 125 ? 1.243 4.941 -0.395 1.00 97.88 125 ILE A N 1
ATOM 1054 C CA . ILE A 1 125 ? 2.685 5.053 -0.611 1.00 97.88 125 ILE A CA 1
ATOM 1055 C C . ILE A 1 125 ? 2.975 4.766 -2.079 1.00 97.88 125 ILE A C 1
ATOM 1057 O O . ILE A 1 125 ? 2.711 3.668 -2.570 1.00 97.88 125 ILE A O 1
ATOM 1061 N N . SER A 1 126 ? 3.551 5.747 -2.766 1.00 96.38 126 SER A N 1
ATOM 1062 C CA . SER A 1 126 ? 4.029 5.626 -4.140 1.00 96.38 126 SER A CA 1
ATOM 1063 C C . SER A 1 126 ? 5.548 5.549 -4.137 1.00 96.38 126 SER A C 1
ATOM 1065 O O . SER A 1 126 ? 6.204 6.418 -3.566 1.00 96.38 126 SER A O 1
ATOM 1067 N N . LEU A 1 127 ? 6.137 4.512 -4.735 1.00 95.56 127 LEU A N 1
ATOM 1068 C CA . LEU A 1 127 ? 7.588 4.324 -4.661 1.00 95.56 127 LEU A CA 1
ATOM 1069 C C . LEU A 1 127 ? 8.229 3.642 -5.875 1.00 95.56 127 LEU A C 1
ATOM 1071 O O . LEU A 1 127 ? 7.653 2.761 -6.517 1.00 95.56 127 LEU A O 1
ATOM 1075 N N . ALA A 1 128 ? 9.501 3.977 -6.083 1.00 94.06 128 ALA A N 1
ATOM 1076 C CA . ALA A 1 128 ? 10.453 3.180 -6.839 1.00 94.06 128 ALA A CA 1
ATOM 1077 C C . ALA A 1 128 ? 11.125 2.168 -5.903 1.00 94.06 128 ALA A C 1
ATOM 1079 O O . ALA A 1 128 ? 11.707 2.523 -4.872 1.00 94.06 128 ALA A O 1
ATOM 1080 N N . MET A 1 129 ? 11.037 0.879 -6.236 1.00 93.94 129 MET A N 1
ATOM 1081 C CA . MET A 1 129 ? 11.359 -0.180 -5.279 1.00 93.94 129 MET A CA 1
ATOM 1082 C C . MET A 1 129 ? 12.868 -0.353 -5.083 1.00 93.94 129 MET A C 1
ATOM 1084 O O . MET A 1 129 ? 13.523 -1.151 -5.745 1.00 93.94 129 MET A O 1
ATOM 1088 N N . THR A 1 130 ? 13.420 0.376 -4.119 1.00 92.38 130 THR A N 1
ATOM 1089 C CA . THR A 1 130 ? 14.825 0.299 -3.701 1.00 92.38 130 THR A CA 1
ATOM 1090 C C . THR A 1 130 ? 14.934 -0.164 -2.253 1.00 92.38 130 THR A C 1
ATOM 1092 O O . THR A 1 130 ? 13.961 -0.148 -1.499 1.00 92.38 130 THR A O 1
ATOM 1095 N N . LYS A 1 131 ? 16.132 -0.572 -1.817 1.00 91.25 131 LYS A N 1
ATOM 1096 C CA . LYS A 1 131 ? 16.348 -0.957 -0.410 1.00 91.25 131 LYS A CA 1
ATOM 1097 C C . LYS A 1 131 ? 16.060 0.202 0.549 1.00 91.25 131 LYS A C 1
ATOM 1099 O O . LYS A 1 131 ? 15.472 -0.030 1.597 1.00 91.25 131 LYS A O 1
ATOM 1104 N N . LYS A 1 132 ? 16.443 1.429 0.174 1.00 90.50 132 LYS A N 1
ATOM 1105 C CA . LYS A 1 132 ? 16.186 2.648 0.956 1.00 90.50 132 LYS A CA 1
ATOM 1106 C C . LYS A 1 132 ? 14.682 2.896 1.101 1.00 90.50 132 LYS A C 1
ATOM 1108 O O . LYS A 1 132 ? 14.209 3.019 2.225 1.00 90.50 132 LYS A O 1
ATOM 1113 N N . ALA A 1 133 ? 13.938 2.860 -0.009 1.00 93.44 133 ALA A N 1
ATOM 1114 C CA . ALA A 1 133 ? 12.486 3.034 0.015 1.00 93.44 133 ALA A CA 1
ATOM 1115 C C . ALA A 1 133 ? 11.803 1.975 0.894 1.00 93.44 133 ALA A C 1
ATOM 1117 O O . ALA A 1 133 ? 10.931 2.305 1.683 1.00 93.44 133 ALA A O 1
ATOM 1118 N N . LEU A 1 134 ? 12.237 0.712 0.838 1.00 95.50 134 LEU A N 1
ATOM 1119 C CA . LEU A 1 134 ? 11.666 -0.351 1.674 1.00 95.50 134 LEU A CA 1
ATOM 1120 C C . LEU A 1 134 ? 11.885 -0.154 3.180 1.00 95.50 134 LEU A C 1
ATOM 1122 O O . LEU A 1 134 ? 11.031 -0.564 3.964 1.00 95.50 134 LEU A O 1
ATOM 1126 N N . LEU A 1 135 ? 13.006 0.448 3.590 1.00 94.88 135 LEU A N 1
ATOM 1127 C CA . LEU A 1 135 ? 13.235 0.796 4.996 1.00 94.88 135 LEU A CA 1
ATOM 1128 C C . LEU A 1 135 ? 12.269 1.895 5.445 1.00 94.88 135 LEU A C 1
ATOM 1130 O O . LEU A 1 135 ? 11.616 1.742 6.470 1.00 94.88 135 LEU A O 1
ATOM 1134 N N . GLN A 1 136 ? 12.098 2.932 4.625 1.00 95.94 136 GLN A N 1
ATOM 1135 C CA . GLN A 1 136 ? 11.151 4.017 4.900 1.00 95.94 136 GLN A CA 1
ATOM 1136 C C . GLN A 1 136 ? 9.700 3.513 4.918 1.00 95.94 136 GLN A C 1
ATOM 1138 O O . GLN A 1 136 ? 8.937 3.858 5.812 1.00 95.94 136 GLN A O 1
ATOM 1143 N N . VAL A 1 137 ? 9.324 2.628 3.987 1.00 97.69 137 VAL A N 1
ATOM 1144 C CA . VAL A 1 137 ? 8.010 1.963 3.997 1.00 97.69 137 VAL A CA 1
ATOM 1145 C C . VAL A 1 137 ? 7.807 1.195 5.294 1.00 97.69 137 VAL A C 1
ATOM 1147 O O . VAL A 1 137 ? 6.736 1.284 5.880 1.00 97.69 137 VAL A O 1
ATOM 1150 N N . LYS A 1 138 ? 8.812 0.442 5.757 1.00 97.69 138 LYS A N 1
ATOM 1151 C CA . LYS A 1 138 ? 8.709 -0.291 7.021 1.00 97.69 138 LYS A CA 1
ATOM 1152 C C . LYS A 1 138 ? 8.391 0.660 8.177 1.00 97.69 138 LYS A C 1
ATOM 1154 O O . LYS A 1 138 ? 7.438 0.400 8.899 1.00 97.69 138 LYS A O 1
ATOM 1159 N N . GLU A 1 139 ? 9.148 1.745 8.314 1.00 97.44 139 GLU A N 1
ATOM 1160 C CA . GLU A 1 139 ? 8.960 2.737 9.383 1.00 97.44 139 GLU A CA 1
ATOM 1161 C C . GLU A 1 139 ? 7.561 3.365 9.337 1.00 97.44 139 GLU A C 1
ATOM 1163 O O . GLU A 1 139 ? 6.867 3.399 10.352 1.00 97.44 139 GLU A O 1
ATOM 1168 N N . LEU A 1 140 ? 7.103 3.775 8.149 1.00 98.31 140 LEU A N 1
ATOM 1169 C CA . LEU A 1 140 ? 5.757 4.323 7.962 1.00 98.31 140 LEU A CA 1
ATOM 1170 C C . LEU A 1 140 ? 4.664 3.318 8.331 1.00 98.31 140 LEU A C 1
ATOM 1172 O O . LEU A 1 140 ? 3.676 3.680 8.959 1.00 98.31 140 LEU A O 1
ATOM 1176 N N . LEU A 1 141 ? 4.822 2.050 7.955 1.00 98.19 141 LEU A N 1
ATOM 1177 C CA . LEU A 1 141 ? 3.838 1.011 8.250 1.00 98.19 141 LEU A CA 1
ATOM 1178 C C . LEU A 1 141 ? 3.778 0.665 9.738 1.00 98.19 141 LEU A C 1
ATOM 1180 O O . LEU A 1 141 ? 2.692 0.404 10.254 1.00 98.19 141 LEU A O 1
ATOM 1184 N N . GLU A 1 142 ? 4.919 0.662 10.425 1.00 97.62 142 GLU A N 1
ATOM 1185 C CA . GLU A 1 142 ? 4.972 0.457 11.873 1.00 97.62 142 GLU A CA 1
ATOM 1186 C C . GLU A 1 142 ? 4.260 1.600 12.601 1.00 97.62 142 GLU A C 1
ATOM 1188 O O . GLU A 1 142 ? 3.369 1.342 13.407 1.00 97.62 142 GLU A O 1
ATOM 1193 N N . GLN A 1 143 ? 4.545 2.848 12.230 1.00 98.00 143 GLN A N 1
ATOM 1194 C CA . GLN A 1 143 ? 3.848 4.014 12.772 1.00 98.00 143 GLN A CA 1
ATOM 1195 C C . GLN A 1 143 ? 2.340 3.979 12.467 1.00 98.00 143 GLN A C 1
ATOM 1197 O O . GLN A 1 143 ? 1.502 4.189 13.343 1.00 98.00 143 GLN A O 1
ATOM 1202 N N . TRP A 1 144 ? 1.969 3.666 11.222 1.00 98.31 144 TRP A N 1
ATOM 1203 C CA . TRP A 1 144 ? 0.574 3.695 10.785 1.00 98.31 144 TRP A CA 1
ATOM 1204 C C . TRP A 1 144 ? -0.290 2.633 11.458 1.00 98.31 144 TRP A C 1
ATOM 1206 O O . TRP A 1 144 ? -1.414 2.928 11.867 1.00 98.31 144 TRP A O 1
ATOM 1216 N N . ILE A 1 145 ? 0.215 1.400 11.546 1.00 97.88 145 ILE A N 1
ATOM 1217 C CA . ILE A 1 145 ? -0.576 0.231 11.945 1.00 97.88 145 ILE A CA 1
ATOM 1218 C C . ILE A 1 145 ? -0.276 -0.222 13.374 1.00 97.88 145 ILE A C 1
ATOM 1220 O O . ILE A 1 145 ? -1.202 -0.608 14.084 1.00 97.88 145 ILE A O 1
ATOM 1224 N N . LEU A 1 146 ? 0.989 -0.222 13.800 1.00 96.25 146 LEU A N 1
ATOM 1225 C CA . LEU A 1 146 ? 1.370 -0.762 15.111 1.00 96.25 146 LEU A CA 1
ATOM 1226 C C . LEU A 1 146 ? 1.288 0.297 16.206 1.00 96.25 146 LEU A C 1
ATOM 1228 O O . LEU A 1 146 ? 0.769 0.019 17.283 1.00 96.25 146 LEU A O 1
ATOM 1232 N N . GLU A 1 147 ? 1.778 1.503 15.924 1.00 97.00 147 GLU A N 1
ATOM 1233 C CA . GLU A 1 147 ? 1.624 2.659 16.819 1.00 97.00 147 GLU A CA 1
ATOM 1234 C C . GLU A 1 147 ? 0.241 3.313 16.675 1.00 97.00 147 GLU A C 1
ATOM 1236 O O . GLU A 1 147 ? -0.148 4.134 17.501 1.00 97.00 147 GLU A O 1
ATOM 1241 N N . ASP A 1 148 ? -0.505 2.916 15.639 1.00 96.75 148 ASP A N 1
ATOM 1242 C CA . ASP A 1 148 ? -1.867 3.350 15.336 1.00 96.75 148 ASP A CA 1
ATOM 1243 C C . ASP A 1 148 ? -2.027 4.881 15.271 1.00 96.75 148 ASP A C 1
ATOM 1245 O O . ASP A 1 148 ? -3.085 5.419 15.597 1.00 96.75 148 ASP A O 1
ATOM 1249 N N . ILE A 1 149 ? -1.005 5.601 14.790 1.00 97.69 149 ILE A N 1
ATOM 1250 C CA . ILE A 1 149 ? -1.035 7.071 14.777 1.00 97.69 149 ILE A CA 1
ATOM 1251 C C . ILE A 1 149 ? -2.117 7.632 13.846 1.00 97.69 149 ILE A C 1
ATOM 1253 O O . ILE A 1 149 ? -2.518 6.997 12.864 1.00 97.69 149 ILE A O 1
ATOM 1257 N N . GLY A 1 150 ? -2.604 8.831 14.154 1.00 95.69 150 GLY A N 1
ATOM 1258 C CA . GLY A 1 150 ? -3.623 9.512 13.371 1.00 95.69 150 GLY A CA 1
ATOM 1259 C C . GLY A 1 150 ? -3.098 10.076 12.050 1.00 95.69 150 GLY A C 1
ATOM 1260 O O . GLY A 1 150 ? -1.921 9.985 11.695 1.00 95.69 150 GLY A O 1
ATOM 1261 N N . ARG A 1 151 ? -4.019 10.671 11.288 1.00 95.00 151 ARG A N 1
ATOM 1262 C CA . ARG A 1 151 ? -3.717 11.307 10.002 1.00 95.00 151 ARG A CA 1
ATOM 1263 C C . ARG A 1 151 ? -2.687 12.424 10.145 1.00 95.00 151 ARG A C 1
ATOM 1265 O O . ARG A 1 151 ? -1.756 12.480 9.352 1.00 95.00 151 ARG A O 1
ATOM 1272 N N . GLU A 1 152 ? -2.877 13.322 11.108 1.00 95.81 152 GLU A N 1
ATOM 1273 C CA . GLU A 1 152 ? -2.022 14.502 11.259 1.00 95.81 152 GLU A CA 1
ATOM 1274 C C . GLU A 1 152 ? -0.576 14.099 11.553 1.00 95.81 152 GLU A C 1
ATOM 1276 O O . GLU A 1 152 ? 0.352 14.627 10.939 1.00 95.81 152 GLU A O 1
ATOM 1281 N N . GLU A 1 153 ? -0.381 13.119 12.436 1.00 97.69 153 GLU A N 1
ATOM 1282 C CA . GLU A 1 153 ? 0.941 12.594 12.758 1.00 97.69 153 GLU A CA 1
ATOM 1283 C C . GLU A 1 153 ? 1.560 11.853 11.563 1.00 97.69 153 GLU A C 1
ATOM 1285 O O . GLU A 1 153 ? 2.740 12.040 11.266 1.00 97.69 153 GLU A O 1
ATOM 1290 N N . MET A 1 154 ? 0.769 11.079 10.813 1.00 97.94 154 MET A N 1
ATOM 1291 C CA . MET A 1 154 ? 1.253 10.388 9.613 1.00 97.94 154 MET A CA 1
ATOM 1292 C C . MET A 1 154 ? 1.631 11.363 8.488 1.00 97.94 154 MET A C 1
ATOM 1294 O O . MET A 1 154 ? 2.658 11.200 7.834 1.00 97.94 154 MET A O 1
ATOM 1298 N N . GLU A 1 155 ? 0.866 12.437 8.288 1.00 96.31 155 GLU A N 1
ATOM 1299 C CA . GLU A 1 155 ? 1.223 13.501 7.345 1.00 96.31 155 GLU A CA 1
ATOM 1300 C C . GLU A 1 155 ? 2.525 14.215 7.745 1.00 96.31 155 GLU A C 1
ATOM 1302 O O . GLU A 1 155 ? 3.295 14.629 6.874 1.00 96.31 155 GLU A O 1
ATOM 1307 N N . GLN A 1 156 ? 2.802 14.363 9.045 1.00 96.56 156 GLN A N 1
ATOM 1308 C CA . GLN A 1 156 ? 4.083 14.887 9.529 1.00 96.56 156 GLN A CA 1
ATOM 1309 C C . GLN A 1 156 ? 5.232 13.908 9.265 1.00 96.56 156 GLN A C 1
ATOM 1311 O O . GLN A 1 156 ? 6.277 14.329 8.764 1.00 96.56 156 GLN A O 1
ATOM 1316 N N . ALA A 1 157 ? 5.028 12.615 9.531 1.00 96.56 157 ALA A N 1
ATOM 1317 C CA . ALA A 1 157 ? 6.005 11.570 9.236 1.00 96.56 157 ALA A CA 1
ATOM 1318 C C . ALA A 1 157 ? 6.364 11.530 7.742 1.00 96.56 157 ALA A C 1
ATOM 1320 O O . ALA A 1 157 ? 7.539 11.493 7.385 1.00 96.56 157 ALA A O 1
ATOM 1321 N N . LEU A 1 158 ? 5.366 11.638 6.859 1.00 95.44 158 LEU A N 1
ATOM 1322 C CA . LEU A 1 158 ? 5.561 11.694 5.408 1.00 95.44 158 LEU A CA 1
ATOM 1323 C C . LEU A 1 158 ? 6.334 12.943 4.961 1.00 95.44 158 LEU A C 1
ATOM 1325 O O . LEU A 1 158 ? 7.208 12.851 4.098 1.00 95.44 158 LEU A O 1
ATOM 1329 N N . LYS A 1 159 ? 6.057 14.111 5.557 1.00 92.88 159 LYS A N 1
ATOM 1330 C CA . LYS A 1 159 ? 6.797 15.352 5.265 1.00 92.88 159 LYS A CA 1
ATOM 1331 C C . LYS A 1 159 ? 8.271 15.258 5.655 1.00 92.88 159 LYS A C 1
ATOM 1333 O O . LYS A 1 159 ? 9.091 15.874 4.988 1.00 92.88 159 LYS A O 1
ATOM 1338 N N . ALA A 1 160 ? 8.607 14.482 6.686 1.00 91.12 160 ALA A N 1
ATOM 1339 C CA . ALA A 1 160 ? 9.983 14.297 7.147 1.00 91.12 160 ALA A CA 1
ATOM 1340 C C . ALA A 1 160 ? 10.849 13.418 6.218 1.00 91.12 160 ALA A C 1
ATOM 1342 O O . ALA A 1 160 ? 12.052 13.296 6.442 1.00 91.12 160 ALA A O 1
ATOM 1343 N N . LEU A 1 161 ? 10.260 12.801 5.185 1.00 82.62 161 LEU A N 1
ATOM 1344 C CA . LEU A 1 161 ? 10.979 11.975 4.206 1.00 82.62 161 LEU A CA 1
ATOM 1345 C C . LEU A 1 161 ? 11.643 12.791 3.084 1.00 82.62 161 LEU A C 1
ATOM 1347 O O . LEU A 1 161 ? 12.476 12.235 2.362 1.00 82.62 161 LEU A O 1
ATOM 1351 N N . ASN A 1 162 ? 11.265 14.067 2.939 1.00 63.81 162 ASN A N 1
ATOM 1352 C CA . ASN A 1 162 ? 11.680 14.990 1.875 1.00 63.81 162 ASN A CA 1
ATOM 1353 C C . ASN A 1 162 ? 12.589 16.102 2.405 1.00 63.81 162 ASN A C 1
ATOM 1355 O O . ASN A 1 162 ? 13.477 16.530 1.631 1.00 63.81 162 ASN A O 1
#

Foldseek 3Di:
DPFWDDLVQFQLLCQLVDVVSLVVLLVVVVVLCCVLCVVVVFDWDFADDQADPVRHGHRQPQPSGKIQGQALLAIEGEREDNDDGPDGQKAKAKDWPPDPPDDLPRRDHHPPNVCSVPIHIYIYMYGRDGPVVSVLVSVLCCCCPVVVDDRVVSVVSRVVSD